Protein AF-A0A2N1Q140-F1 (afdb_monomer)

pLDDT: mean 87.39, std 14.79, range [39.5, 98.25]

Solvent-accessible surface area (backbone atoms only — not comparable to full-atom values): 4408 Å² total; per-residue (Å²): 137,89,79,93,69,87,71,83,61,86,90,62,78,61,65,71,60,54,47,49,71,49,50,50,61,51,48,53,53,53,50,52,53,51,51,47,57,52,51,51,52,54,52,33,46,70,73,33,68,67,53,36,49,51,52,60,69,44,45,66,60,53,50,52,55,50,53,51,52,66,71,77,100

Structure (mmCIF, N/CA/C/O backbone):
data_AF-A0A2N1Q140-F1
#
_entry.id   AF-A0A2N1Q140-F1
#
loop_
_atom_site.group_PDB
_atom_site.id
_atom_site.type_symbol
_atom_site.label_atom_id
_atom_site.label_alt_id
_atom_site.label_comp_id
_atom_site.label_asym_id
_atom_site.label_entity_id
_atom_site.label_seq_id
_atom_site.pdbx_PDB_ins_code
_atom_site.Cartn_x
_atom_site.Cartn_y
_atom_site.Cartn_z
_atom_site.occupancy
_atom_site.B_iso_or_equiv
_atom_site.auth_seq_id
_atom_site.auth_comp_id
_atom_site.auth_asym_id
_atom_site.auth_atom_id
_atom_site.pdbx_PDB_model_num
ATOM 1 N N . MET A 1 1 ? -20.052 -26.607 31.464 1.00 39.50 1 MET A N 1
ATOM 2 C CA . MET A 1 1 ? -20.179 -26.650 29.991 1.00 39.50 1 MET A CA 1
ATOM 3 C C . MET A 1 1 ? -19.626 -25.350 29.432 1.00 39.50 1 MET A C 1
ATOM 5 O O . MET A 1 1 ? -20.051 -24.288 29.860 1.00 39.50 1 MET A O 1
ATOM 9 N N . ASN A 1 2 ? -18.604 -25.466 28.585 1.00 43.41 2 ASN A N 1
ATOM 10 C CA . ASN A 1 2 ? -17.790 -24.386 28.024 1.00 43.41 2 ASN A CA 1
ATOM 11 C C . ASN A 1 2 ? -18.601 -23.403 27.171 1.00 43.41 2 ASN A C 1
ATOM 13 O O . ASN A 1 2 ? -19.322 -23.847 26.284 1.00 43.41 2 ASN A O 1
ATOM 17 N N . GLN A 1 3 ? -18.372 -22.097 27.343 1.00 50.81 3 GLN A N 1
ATOM 18 C CA . GLN A 1 3 ? -18.633 -21.093 26.304 1.00 50.81 3 GLN A CA 1
ATOM 19 C C . GLN A 1 3 ? -17.422 -20.162 26.143 1.00 50.81 3 GLN A C 1
ATOM 21 O O . GLN A 1 3 ? -17.429 -18.989 26.501 1.00 50.81 3 GLN A O 1
ATOM 26 N N . ASN A 1 4 ? -16.357 -20.730 25.574 1.00 47.88 4 ASN A N 1
ATOM 27 C CA . ASN A 1 4 ? -15.313 -19.983 24.878 1.00 47.88 4 ASN A CA 1
ATOM 28 C C . ASN A 1 4 ? -15.908 -19.377 23.598 1.00 47.88 4 ASN A C 1
ATOM 30 O O . ASN A 1 4 ? -15.820 -20.003 22.545 1.00 47.88 4 ASN A O 1
ATOM 34 N N . GLN A 1 5 ? -16.520 -18.195 23.681 1.00 57.72 5 GLN A N 1
ATOM 35 C CA . GLN A 1 5 ? -16.852 -17.347 22.526 1.00 57.72 5 GLN A CA 1
ATOM 36 C C . GLN A 1 5 ? -16.887 -15.868 22.972 1.00 57.72 5 GLN A C 1
ATOM 38 O O . GLN A 1 5 ? -17.930 -15.220 22.964 1.00 57.72 5 GLN A O 1
ATOM 43 N N . ALA A 1 6 ? -15.747 -15.322 23.407 1.00 49.25 6 ALA A N 1
ATOM 44 C CA . ALA A 1 6 ? -15.605 -13.890 23.680 1.00 49.25 6 ALA A CA 1
ATOM 45 C C . ALA A 1 6 ? -15.478 -13.108 22.358 1.00 49.25 6 ALA A C 1
ATOM 47 O O . ALA A 1 6 ? -14.402 -12.632 22.001 1.00 49.25 6 ALA A O 1
ATOM 48 N N . HIS A 1 7 ? -16.572 -12.996 21.601 1.00 58.28 7 HIS A N 1
ATOM 49 C CA . HIS A 1 7 ? -16.652 -12.040 20.495 1.00 58.28 7 HIS A CA 1
ATOM 50 C C . HIS A 1 7 ? -16.663 -10.635 21.099 1.00 58.28 7 HIS A C 1
ATOM 52 O O . HIS A 1 7 ? -17.536 -10.307 21.904 1.00 58.28 7 HIS A O 1
ATOM 58 N N . ALA A 1 8 ? -15.664 -9.813 20.773 1.00 64.81 8 ALA A N 1
ATOM 59 C CA . ALA A 1 8 ? -15.582 -8.444 21.268 1.00 64.81 8 ALA A CA 1
ATOM 60 C C . ALA A 1 8 ? -16.795 -7.646 20.759 1.00 64.81 8 ALA A C 1
ATOM 62 O O . ALA A 1 8 ? -16.852 -7.265 19.593 1.00 64.81 8 ALA A O 1
ATOM 63 N N . ASN A 1 9 ? -17.782 -7.414 21.626 1.00 66.81 9 ASN A N 1
ATOM 64 C CA . ASN A 1 9 ? -18.985 -6.673 21.270 1.00 66.81 9 ASN A CA 1
ATOM 65 C C . ASN A 1 9 ? -18.649 -5.181 21.087 1.00 66.81 9 ASN A C 1
ATOM 67 O O . ASN A 1 9 ? -18.457 -4.444 22.055 1.00 66.81 9 ASN A O 1
ATOM 71 N N . LEU A 1 10 ? -18.575 -4.744 19.827 1.00 71.56 10 LEU A N 1
ATOM 72 C CA . LEU A 1 10 ? -18.226 -3.373 19.436 1.00 71.56 10 LEU A CA 1
ATOM 73 C C . LEU A 1 10 ? -19.363 -2.359 19.664 1.00 71.56 10 LEU A C 1
ATOM 75 O O . LEU A 1 10 ? -19.138 -1.160 19.525 1.00 71.56 10 LEU A O 1
ATOM 79 N N . THR A 1 11 ? -20.569 -2.814 20.026 1.00 74.75 11 THR A N 1
ATOM 80 C CA . THR A 1 11 ? -21.735 -1.942 20.288 1.00 74.75 11 THR A CA 1
ATOM 81 C C . THR A 1 11 ? -21.814 -1.469 21.741 1.00 74.75 11 THR A C 1
ATOM 83 O O . THR A 1 11 ? -22.545 -0.534 22.058 1.00 74.75 11 THR A O 1
ATOM 86 N N . THR A 1 12 ? -21.032 -2.085 22.631 1.00 72.38 12 THR A N 1
ATOM 87 C CA . THR A 1 12 ? -21.000 -1.785 24.067 1.00 72.38 12 THR A CA 1
ATOM 88 C C . THR A 1 12 ? -19.620 -1.267 24.471 1.00 72.38 12 THR A C 1
ATOM 90 O O . THR A 1 12 ? -18.614 -1.893 24.142 1.00 72.38 12 THR A O 1
ATOM 93 N N . GLY A 1 13 ? -19.538 -0.147 25.197 1.00 76.00 13 GLY A N 1
ATOM 94 C CA . GLY A 1 13 ? -18.274 0.429 25.690 1.00 76.00 13 GLY A CA 1
ATOM 95 C C . GLY A 1 13 ? -17.941 1.812 25.114 1.00 76.00 13 GLY A C 1
ATOM 96 O O . GLY A 1 13 ? -18.746 2.430 24.426 1.00 76.00 13 GLY A O 1
ATOM 97 N N . SER A 1 14 ? -16.749 2.336 25.429 1.00 85.00 14 SER A N 1
ATOM 98 C CA . SER A 1 14 ? -16.332 3.681 25.001 1.00 85.00 14 SER A CA 1
ATOM 99 C C . SER A 1 14 ?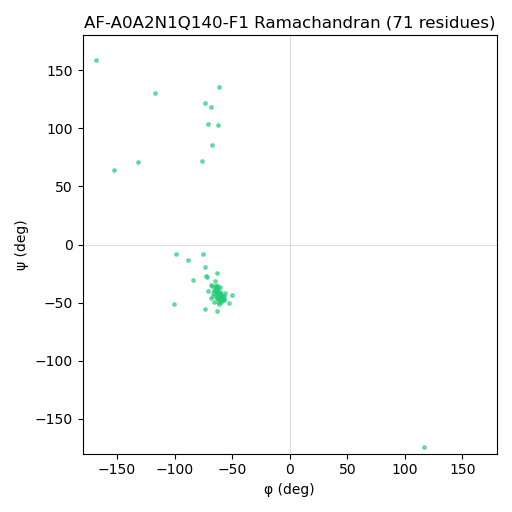 -15.990 3.727 23.509 1.00 85.00 14 SER A C 1
ATOM 101 O O . SER A 1 14 ? -15.045 3.068 23.067 1.00 85.00 14 SER A O 1
ATOM 103 N N . ILE A 1 15 ? -16.688 4.589 22.762 1.00 86.31 15 ILE A N 1
ATOM 104 C CA . ILE A 1 15 ? -16.468 4.846 21.327 1.00 86.31 15 ILE A CA 1
ATOM 105 C C . ILE A 1 15 ? -14.989 5.137 21.032 1.00 86.31 15 ILE A C 1
ATOM 107 O O . ILE A 1 15 ? -14.423 4.579 20.098 1.00 86.31 15 ILE A O 1
ATOM 111 N N . SER A 1 16 ? -14.321 5.947 21.862 1.00 86.69 16 SER A N 1
ATOM 112 C CA . SER A 1 16 ? -12.903 6.291 21.669 1.00 86.69 16 SER A CA 1
ATOM 113 C C . SER A 1 16 ? -11.977 5.070 21.768 1.00 86.69 16 SER A C 1
ATOM 115 O O . SER A 1 16 ? -10.987 4.979 21.040 1.00 86.69 16 SER A O 1
ATOM 117 N N . SER A 1 17 ? -12.287 4.115 22.653 1.00 88.38 17 SER A N 1
ATOM 118 C CA . SER A 1 17 ? -11.506 2.879 22.792 1.00 88.38 17 SER A CA 1
ATOM 119 C C . SER A 1 17 ? -11.668 1.988 21.563 1.00 88.38 17 SER A C 1
ATOM 121 O O . SER A 1 17 ? -10.673 1.517 21.013 1.00 88.38 17 SER A O 1
ATOM 123 N N . HIS A 1 18 ? -12.904 1.815 21.095 1.00 88.94 18 HIS A N 1
ATOM 124 C CA . HIS A 1 18 ? -13.210 0.997 19.920 1.00 88.94 18 HIS A CA 1
ATOM 125 C C . HIS A 1 18 ? -12.637 1.595 18.640 1.00 88.94 18 HIS A C 1
ATOM 127 O O . HIS A 1 18 ? -11.976 0.889 17.882 1.00 88.94 18 HIS A O 1
ATOM 133 N N . LEU A 1 19 ? -12.781 2.910 18.451 1.00 90.31 19 LEU A N 1
ATOM 134 C CA . LEU A 1 19 ? -12.165 3.616 17.331 1.00 90.31 19 LEU A CA 1
ATOM 135 C C . LEU A 1 19 ? -10.655 3.416 17.317 1.00 90.31 19 LEU A C 1
ATOM 137 O O . LEU A 1 19 ? -10.114 3.060 16.281 1.00 90.31 19 LEU A O 1
ATOM 141 N N . LYS A 1 20 ? -9.963 3.561 18.452 1.00 92.19 20 LYS A N 1
ATOM 142 C CA . LYS A 1 20 ? -8.512 3.321 18.504 1.00 92.19 20 LYS A CA 1
ATOM 143 C C . LYS A 1 20 ? -8.149 1.869 18.188 1.00 92.19 20 LYS A C 1
ATOM 145 O O . LYS A 1 20 ? -7.200 1.642 17.447 1.00 92.19 20 LYS A O 1
ATOM 150 N N . LYS A 1 21 ? -8.912 0.894 18.689 1.00 90.62 21 LYS A N 1
ATOM 151 C CA . LYS A 1 21 ? -8.673 -0.537 18.425 1.00 90.62 21 LYS A CA 1
ATOM 152 C C . LYS A 1 21 ? -8.814 -0.923 16.950 1.00 90.62 21 LYS A C 1
ATOM 154 O O . LYS A 1 21 ? -8.202 -1.905 16.551 1.00 90.62 21 LYS A O 1
ATOM 159 N N . ILE A 1 22 ? -9.580 -0.169 16.160 1.00 92.56 22 ILE A N 1
ATOM 160 C CA . ILE A 1 22 ? -9.782 -0.427 14.725 1.00 92.56 22 ILE A CA 1
ATOM 161 C C . ILE A 1 22 ? -8.906 0.502 13.877 1.00 92.56 22 ILE A C 1
ATOM 163 O O . ILE A 1 22 ? -8.150 0.051 13.021 1.00 92.56 22 ILE A O 1
ATOM 167 N N . ALA A 1 23 ? -8.971 1.807 14.134 1.00 94.38 23 ALA A N 1
ATOM 168 C CA . ALA A 1 23 ? -8.313 2.823 13.329 1.00 94.38 23 ALA A CA 1
ATOM 169 C C . ALA A 1 23 ? -6.789 2.759 13.436 1.00 94.38 23 ALA A C 1
ATOM 171 O O . ALA A 1 23 ? -6.127 2.991 12.433 1.00 94.38 23 ALA A O 1
ATOM 172 N N . VAL A 1 24 ? -6.217 2.432 14.602 1.00 95.94 24 VAL A N 1
ATOM 173 C CA . VAL A 1 24 ? -4.754 2.332 14.748 1.00 95.94 24 VAL A CA 1
ATOM 174 C C . VAL A 1 24 ? -4.179 1.213 13.872 1.00 95.94 24 VAL A C 1
ATOM 176 O O . VAL A 1 24 ? -3.345 1.527 13.022 1.00 95.94 24 VAL A O 1
ATOM 179 N N . PRO A 1 25 ? -4.611 -0.061 13.989 1.00 95.25 25 PRO A N 1
ATOM 180 C CA . PRO A 1 25 ? -4.083 -1.114 13.125 1.00 95.25 25 PRO A CA 1
ATOM 181 C C . PRO A 1 25 ? -4.417 -0.886 11.644 1.00 95.25 25 PRO A C 1
ATOM 183 O O . PRO A 1 25 ? -3.548 -1.091 10.799 1.00 95.25 25 PRO A O 1
ATOM 186 N N . ALA A 1 26 ? -5.619 -0.392 11.321 1.00 96.38 26 ALA A N 1
ATOM 187 C CA . ALA A 1 26 ? -5.981 -0.070 9.940 1.00 96.38 26 ALA A CA 1
ATOM 188 C C . ALA A 1 26 ? -5.078 1.025 9.346 1.00 96.38 26 ALA A C 1
ATOM 190 O O . ALA A 1 26 ? -4.548 0.860 8.251 1.00 96.38 26 ALA A O 1
ATOM 191 N N . SER A 1 27 ? -4.844 2.115 10.083 1.00 97.88 27 SER A N 1
ATOM 192 C CA . SER A 1 27 ? -3.997 3.230 9.634 1.00 97.88 27 SER A CA 1
ATOM 193 C C . SER A 1 27 ? -2.551 2.799 9.429 1.00 97.88 27 SER A C 1
ATOM 195 O O . SER A 1 27 ? -1.927 3.221 8.462 1.00 97.88 27 SER A O 1
ATOM 197 N N . ILE A 1 28 ? -2.021 1.936 10.302 1.00 98.00 28 ILE A N 1
ATOM 198 C CA . ILE A 1 28 ? -0.686 1.355 10.119 1.00 98.00 28 ILE A CA 1
ATOM 199 C C . ILE A 1 28 ? -0.646 0.559 8.809 1.00 98.00 28 ILE A C 1
ATOM 201 O O . ILE A 1 28 ? 0.254 0.768 7.998 1.00 98.00 28 ILE A O 1
ATOM 205 N N . GLY A 1 29 ? -1.645 -0.294 8.558 1.00 97.25 29 GLY A N 1
ATOM 206 C CA . GLY A 1 29 ? -1.753 -1.044 7.304 1.00 97.25 29 GLY A CA 1
ATOM 207 C C . GLY A 1 29 ? -1.791 -0.138 6.068 1.00 97.25 29 GLY A C 1
ATOM 208 O O . GLY A 1 29 ? -1.016 -0.339 5.133 1.00 97.25 29 GLY A O 1
ATOM 209 N N . PHE A 1 30 ? -2.625 0.904 6.083 1.00 96.88 30 PHE A N 1
ATOM 210 C CA . PHE A 1 30 ? -2.716 1.870 4.982 1.00 96.88 30 PHE A CA 1
ATOM 211 C C . PHE A 1 30 ? -1.435 2.689 4.787 1.00 96.88 30 PHE A C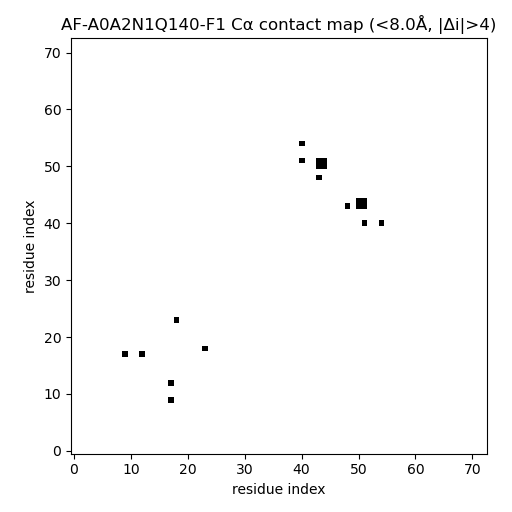 1
ATOM 213 O O . PHE A 1 30 ? -1.053 2.965 3.646 1.00 96.88 30 PHE A O 1
ATOM 220 N N . LEU A 1 31 ? -0.740 3.041 5.870 1.00 98.25 31 LEU A N 1
ATOM 221 C CA . LEU A 1 31 ? 0.546 3.728 5.800 1.00 98.25 31 LEU A CA 1
ATOM 222 C C . LEU A 1 31 ? 1.583 2.864 5.078 1.00 98.25 31 LEU A C 1
ATOM 224 O O . LEU A 1 31 ? 2.202 3.324 4.120 1.00 98.25 31 LEU A O 1
ATOM 228 N N . PHE A 1 32 ? 1.742 1.604 5.491 1.00 97.94 32 PHE A N 1
ATOM 229 C CA . PHE A 1 32 ? 2.676 0.686 4.838 1.00 97.94 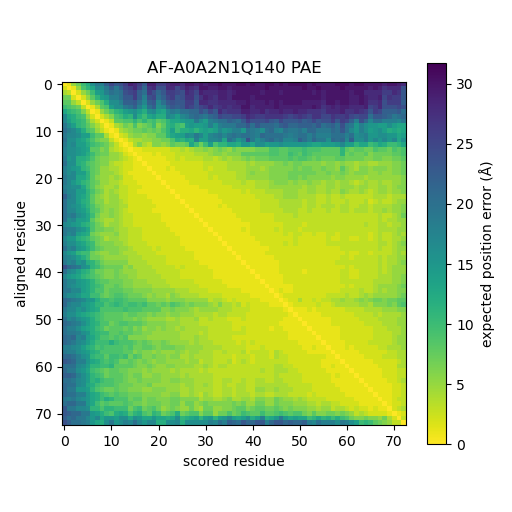32 PHE A CA 1
ATOM 230 C C . PHE A 1 32 ? 2.282 0.385 3.391 1.00 97.94 32 PHE A C 1
ATOM 232 O O . PHE A 1 32 ? 3.160 0.332 2.535 1.00 97.94 32 PHE A O 1
ATOM 239 N N . ASN A 1 33 ? 0.986 0.258 3.091 1.00 95.81 33 ASN A N 1
ATOM 240 C CA . ASN A 1 33 ? 0.510 0.109 1.716 1.00 95.81 33 ASN A CA 1
ATOM 241 C C . ASN A 1 33 ? 0.918 1.314 0.848 1.00 95.81 33 ASN A C 1
ATOM 243 O O . ASN A 1 33 ? 1.460 1.147 -0.241 1.00 95.81 33 ASN A O 1
ATOM 247 N N . THR A 1 34 ? 0.744 2.535 1.356 1.00 96.19 34 THR A N 1
ATOM 248 C CA . THR A 1 34 ? 1.150 3.757 0.647 1.00 96.19 34 THR A CA 1
ATOM 249 C C . THR A 1 34 ? 2.665 3.804 0.441 1.00 96.19 34 THR A C 1
ATOM 251 O O . THR A 1 34 ? 3.130 4.063 -0.666 1.00 96.19 34 THR A O 1
ATOM 254 N N . LEU A 1 35 ? 3.445 3.499 1.483 1.00 98.12 35 LEU A N 1
ATOM 255 C CA . LEU A 1 35 ? 4.907 3.456 1.402 1.00 98.12 35 LEU A CA 1
ATOM 256 C C . LEU A 1 35 ? 5.401 2.395 0.416 1.00 98.12 35 LEU A C 1
ATOM 258 O O . LEU A 1 35 ? 6.360 2.649 -0.306 1.00 98.12 35 LEU A O 1
ATOM 262 N N . PHE A 1 36 ? 4.738 1.241 0.346 1.00 95.56 36 PHE A N 1
ATOM 263 C CA . PHE A 1 36 ? 5.045 0.212 -0.639 1.00 95.56 36 PHE A CA 1
ATOM 264 C C . PHE A 1 36 ? 4.894 0.746 -2.069 1.00 95.56 36 PHE A C 1
ATOM 266 O O . PHE A 1 36 ? 5.829 0.618 -2.850 1.00 95.56 36 PHE A O 1
ATOM 273 N N . ASN A 1 37 ? 3.786 1.429 -2.383 1.00 94.00 37 ASN A N 1
ATOM 274 C CA . ASN A 1 37 ? 3.582 2.038 -3.705 1.00 94.00 37 ASN A CA 1
ATOM 275 C C . ASN A 1 37 ? 4.663 3.087 -4.041 1.00 94.00 37 ASN A C 1
ATOM 277 O O . ASN A 1 37 ? 5.113 3.181 -5.185 1.00 94.00 37 ASN A O 1
ATOM 281 N N . VAL A 1 38 ? 5.114 3.861 -3.045 1.00 96.81 38 VAL A N 1
ATOM 282 C CA . VAL A 1 38 ? 6.211 4.831 -3.215 1.00 96.81 38 VAL A CA 1
ATOM 283 C C . VAL A 1 38 ? 7.526 4.121 -3.523 1.00 96.81 38 VAL A C 1
ATOM 285 O O . VAL A 1 38 ? 8.216 4.491 -4.473 1.00 96.81 38 VAL A O 1
ATOM 288 N N . VAL A 1 39 ? 7.880 3.109 -2.729 1.00 97.50 39 VAL A N 1
ATOM 289 C CA . VAL A 1 39 ? 9.108 2.331 -2.920 1.00 97.50 39 VAL A CA 1
ATOM 290 C C . VAL A 1 39 ? 9.093 1.663 -4.293 1.00 97.50 39 VAL A C 1
ATOM 292 O O . VAL A 1 39 ? 10.042 1.844 -5.048 1.00 97.50 39 VAL A O 1
ATOM 295 N N . ASP A 1 40 ? 8.011 0.980 -4.656 1.00 94.50 40 ASP A N 1
ATOM 296 C CA . ASP A 1 40 ? 7.852 0.329 -5.959 1.00 94.50 40 ASP A CA 1
ATOM 297 C C . ASP A 1 40 ? 8.108 1.302 -7.124 1.00 94.50 40 ASP A C 1
ATOM 299 O O . ASP A 1 40 ? 8.986 1.070 -7.958 1.00 94.50 40 ASP A O 1
ATOM 303 N N . THR A 1 41 ? 7.463 2.473 -7.096 1.00 94.00 41 THR A N 1
ATOM 304 C CA . THR A 1 41 ? 7.631 3.521 -8.117 1.00 94.00 41 THR A CA 1
ATOM 305 C C . THR A 1 41 ? 9.074 4.039 -8.193 1.00 94.00 41 THR A C 1
ATOM 307 O O . THR A 1 41 ? 9.618 4.221 -9.285 1.00 94.00 41 THR A O 1
ATOM 310 N N . VAL A 1 42 ? 9.730 4.263 -7.046 1.00 96.56 42 VAL A N 1
ATOM 311 C CA . VAL A 1 42 ? 11.131 4.723 -6.994 1.00 96.56 42 VAL A CA 1
ATOM 312 C C . VAL A 1 42 ? 12.077 3.682 -7.590 1.00 96.56 42 VAL A C 1
ATOM 314 O O . VAL A 1 42 ? 12.988 4.039 -8.339 1.00 96.56 42 VAL A O 1
ATOM 317 N N . TYR A 1 43 ? 11.886 2.402 -7.272 1.00 96.62 43 TYR A N 1
ATOM 318 C CA . TYR A 1 43 ? 12.730 1.332 -7.801 1.00 96.62 43 TYR A CA 1
ATOM 319 C C . TYR A 1 43 ? 12.477 1.088 -9.291 1.00 96.62 43 TYR A C 1
ATOM 321 O O . TYR A 1 43 ? 13.440 0.950 -10.044 1.00 96.62 43 TYR A O 1
ATOM 329 N N . ALA A 1 44 ? 11.224 1.125 -9.743 1.00 95.50 44 ALA A N 1
ATOM 330 C CA . ALA A 1 44 ? 10.892 1.023 -11.160 1.00 95.50 44 ALA A CA 1
ATOM 331 C C . ALA A 1 44 ? 11.479 2.184 -11.979 1.00 95.50 44 ALA A C 1
ATOM 333 O O . ALA A 1 44 ? 12.065 1.955 -13.034 1.00 95.50 44 ALA A O 1
ATOM 334 N N . GLY A 1 45 ? 11.414 3.415 -11.459 1.00 94.75 45 GLY A N 1
ATOM 335 C CA . GLY A 1 45 ? 12.049 4.579 -12.083 1.00 94.75 45 GLY A CA 1
ATOM 336 C C . GLY A 1 45 ? 13.577 4.502 -12.120 1.00 94.75 45 GLY A C 1
ATOM 337 O O . GLY A 1 45 ? 14.193 4.994 -13.062 1.00 94.75 45 GLY A O 1
ATOM 338 N N . ARG A 1 46 ? 14.201 3.855 -11.126 1.00 95.75 46 ARG A N 1
ATOM 339 C CA . ARG A 1 46 ? 15.645 3.561 -11.139 1.00 95.75 46 ARG A CA 1
ATOM 340 C C . ARG A 1 46 ? 16.020 2.460 -12.129 1.00 95.75 46 ARG A C 1
ATOM 342 O O . ARG A 1 46 ? 17.162 2.440 -12.575 1.00 95.75 46 ARG A O 1
ATOM 349 N N . LEU A 1 47 ? 15.098 1.548 -12.440 1.00 96.31 47 LEU A N 1
ATOM 350 C CA . LEU A 1 47 ? 15.325 0.465 -13.392 1.00 96.31 47 LEU A CA 1
ATOM 351 C C . LEU A 1 47 ? 15.346 0.990 -14.832 1.00 96.31 47 LEU A C 1
ATOM 353 O O . LEU A 1 47 ? 16.319 0.759 -15.545 1.00 96.31 47 LEU A O 1
ATOM 357 N N . SER A 1 48 ? 14.287 1.683 -15.261 1.00 95.81 48 SER A N 1
ATOM 358 C CA . SER A 1 48 ? 14.243 2.384 -16.549 1.00 95.81 48 SER A CA 1
ATOM 359 C C . SER A 1 48 ? 13.027 3.317 -16.636 1.00 95.81 48 SER A C 1
ATOM 361 O O . SER A 1 48 ? 12.017 3.139 -15.948 1.00 95.81 48 SER A O 1
ATOM 363 N N . THR A 1 49 ? 13.1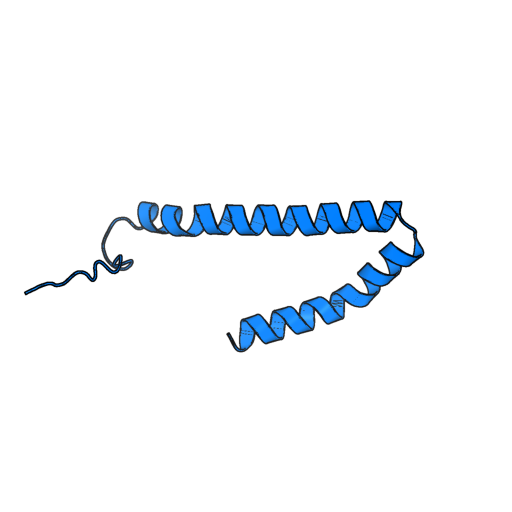03 4.311 -17.520 1.00 95.12 49 THR A N 1
ATOM 364 C CA . THR A 1 49 ? 11.989 5.223 -17.811 1.00 95.12 49 THR A CA 1
ATOM 365 C C . THR A 1 49 ? 10.787 4.502 -18.417 1.00 95.12 49 THR A C 1
ATOM 367 O O . THR A 1 49 ? 9.646 4.829 -18.095 1.00 95.12 49 THR A O 1
ATOM 370 N N . GLU A 1 50 ? 11.030 3.491 -1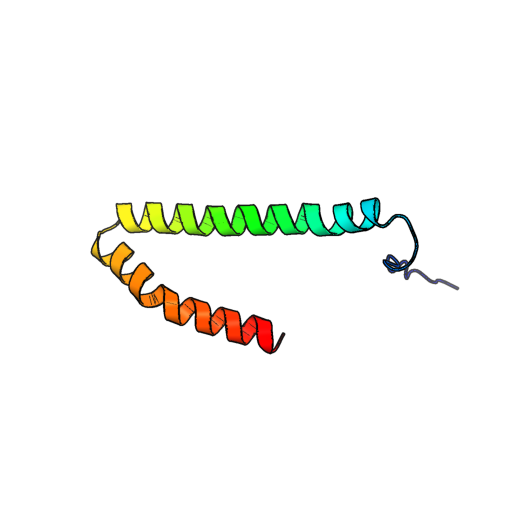9.250 1.00 96.06 50 GLU A N 1
ATOM 371 C CA . GLU A 1 50 ? 9.999 2.655 -19.867 1.00 96.06 50 GLU A CA 1
ATOM 372 C C . GLU A 1 50 ? 9.247 1.826 -18.818 1.00 96.06 50 GLU A C 1
ATOM 374 O O . GLU A 1 50 ? 8.023 1.715 -18.893 1.00 96.06 50 GLU A O 1
ATOM 379 N N . ALA A 1 51 ? 9.947 1.293 -17.810 1.00 93.00 51 ALA A N 1
ATOM 380 C CA . ALA A 1 51 ? 9.323 0.540 -16.720 1.00 93.00 51 ALA A CA 1
ATOM 381 C C . ALA A 1 51 ? 8.367 1.421 -15.895 1.00 93.00 51 ALA A C 1
ATOM 383 O O . ALA A 1 51 ? 7.219 1.042 -15.650 1.00 93.00 51 ALA A O 1
ATOM 384 N N . LEU A 1 52 ? 8.802 2.631 -15.528 1.00 95.00 52 LEU A N 1
ATOM 385 C CA . LEU A 1 52 ? 7.969 3.599 -14.806 1.00 95.00 52 LEU A CA 1
ATOM 386 C C . LEU A 1 52 ? 6.766 4.083 -15.636 1.00 95.00 52 LEU A C 1
ATOM 388 O O . LEU A 1 52 ? 5.654 4.224 -15.116 1.00 95.00 52 LEU A O 1
ATOM 392 N N . ALA A 1 53 ? 6.968 4.314 -16.936 1.00 94.62 53 ALA A N 1
ATOM 393 C CA . ALA A 1 53 ? 5.887 4.672 -17.850 1.00 94.62 53 ALA A CA 1
ATOM 394 C C . ALA A 1 53 ? 4.854 3.539 -17.967 1.00 94.62 53 ALA A C 1
ATOM 396 O O . ALA A 1 53 ? 3.651 3.796 -17.901 1.00 94.62 53 ALA A O 1
ATOM 397 N N . GLY A 1 54 ? 5.310 2.286 -18.060 1.00 95.12 54 GLY A N 1
ATOM 398 C CA . GLY A 1 54 ? 4.448 1.104 -18.073 1.00 95.12 54 GLY A CA 1
ATOM 399 C C . GLY A 1 54 ? 3.570 0.992 -16.824 1.00 95.12 54 GLY A C 1
ATOM 400 O O . GLY A 1 54 ? 2.361 0.787 -16.948 1.00 95.12 54 GLY A O 1
ATOM 401 N N . LEU A 1 55 ? 4.138 1.213 -15.632 1.00 93.75 55 LEU A N 1
ATOM 402 C CA . LEU A 1 55 ? 3.371 1.254 -14.378 1.00 93.75 55 LEU A CA 1
ATOM 403 C C . LEU A 1 55 ? 2.290 2.341 -14.396 1.00 93.75 55 LEU A C 1
ATOM 405 O O . LEU A 1 55 ? 1.145 2.087 -14.021 1.00 93.75 55 LEU A O 1
ATOM 409 N N . THR A 1 56 ? 2.630 3.536 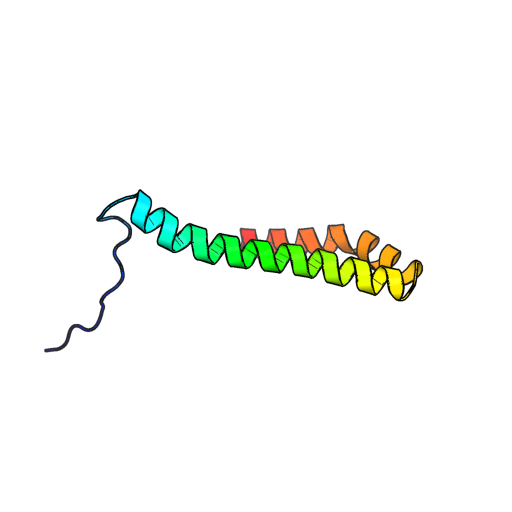-14.885 1.00 93.88 56 THR A N 1
ATOM 410 C CA . THR A 1 56 ? 1.690 4.666 -14.977 1.00 93.88 56 THR A CA 1
ATOM 411 C C . THR A 1 56 ? 0.517 4.349 -15.908 1.00 93.88 56 THR A C 1
ATOM 413 O O . THR A 1 56 ? -0.632 4.649 -15.5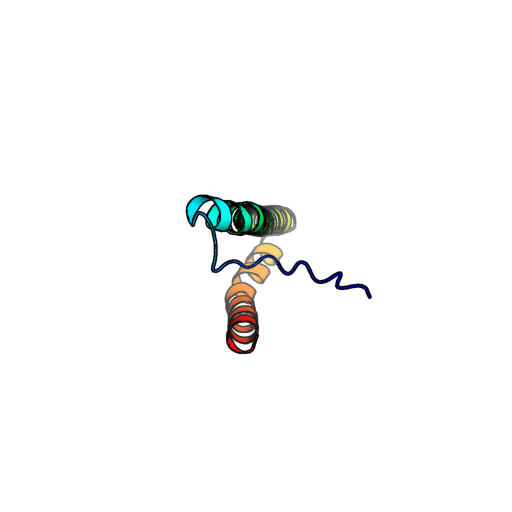85 1.00 93.88 56 THR A O 1
ATOM 416 N N . VAL A 1 57 ? 0.784 3.699 -17.046 1.00 96.25 57 VAL A N 1
ATOM 417 C CA . VAL A 1 57 ? -0.253 3.281 -18.006 1.00 96.25 57 VAL A CA 1
ATOM 418 C C . VAL A 1 57 ? -1.137 2.166 -17.440 1.00 96.25 57 VAL A C 1
ATOM 420 O O . VAL A 1 57 ? -2.336 2.145 -17.709 1.00 96.25 57 VAL A O 1
ATOM 423 N N . ALA A 1 58 ? -0.581 1.256 -16.638 1.00 95.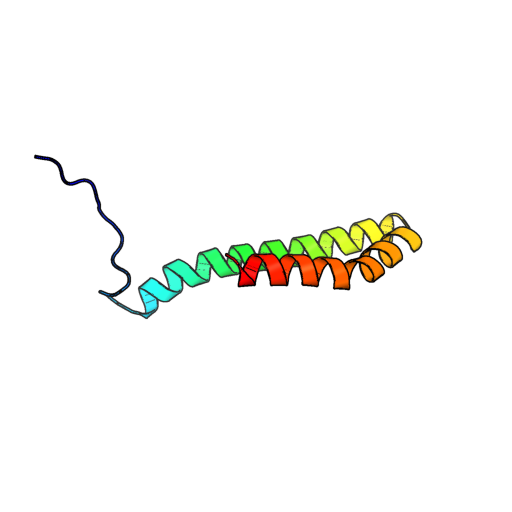06 58 ALA A N 1
ATOM 424 C CA . ALA A 1 58 ? -1.341 0.180 -16.000 1.00 95.06 58 ALA A CA 1
ATOM 425 C C . ALA A 1 58 ? -2.222 0.662 -14.826 1.00 95.06 58 ALA A C 1
ATOM 427 O O . ALA A 1 58 ? -3.180 -0.020 -14.451 1.00 95.06 58 ALA A O 1
ATOM 428 N N . PHE A 1 59 ? -1.936 1.838 -14.260 1.00 91.88 59 PHE A N 1
ATOM 429 C CA . PHE A 1 59 ? -2.572 2.353 -13.043 1.00 91.88 59 PHE A CA 1
ATOM 430 C C . PHE A 1 59 ? -4.115 2.445 -13.103 1.00 91.88 59 PHE A C 1
ATOM 432 O O . PHE A 1 59 ? -4.776 2.027 -12.150 1.00 91.88 59 PHE A O 1
ATOM 439 N N . PRO A 1 60 ? -4.747 2.898 -14.206 1.00 94.81 60 PRO A N 1
ATOM 440 C CA . PRO A 1 60 ? -6.207 2.899 -14.322 1.00 94.81 60 PRO A CA 1
ATOM 441 C C . PRO A 1 60 ? -6.824 1.493 -14.286 1.00 94.81 60 PRO A C 1
ATOM 443 O O . PRO A 1 60 ? -7.872 1.297 -13.674 1.00 94.81 60 PRO A O 1
ATOM 446 N N . ILE A 1 61 ? -6.169 0.499 -14.898 1.00 96.38 61 ILE A N 1
ATOM 447 C CA . ILE A 1 61 ? -6.636 -0.898 -14.889 1.00 96.38 61 ILE A CA 1
ATOM 448 C C . ILE A 1 61 ? -6.555 -1.465 -13.470 1.00 96.38 61 ILE A C 1
ATOM 450 O O . ILE A 1 61 ? -7.488 -2.119 -13.004 1.00 96.38 61 ILE A O 1
ATOM 454 N N . PHE A 1 62 ? -5.472 -1.161 -12.754 1.00 92.62 62 PHE A N 1
ATOM 455 C CA . PHE A 1 62 ? -5.316 -1.528 -11.351 1.00 92.62 62 PHE A CA 1
ATOM 456 C C . PHE A 1 62 ? -6.457 -0.982 -10.474 1.00 92.62 62 PHE A C 1
ATOM 458 O O . PHE A 1 62 ? -7.038 -1.734 -9.687 1.00 92.62 62 PHE A O 1
ATOM 465 N N . PHE A 1 63 ? -6.861 0.280 -10.660 1.00 91.88 63 PHE A N 1
ATOM 466 C CA . PHE A 1 63 ? -8.006 0.844 -9.935 1.00 91.88 63 PHE A CA 1
ATOM 467 C C . PHE A 1 63 ? -9.334 0.157 -10.253 1.00 91.88 63 PHE A C 1
ATOM 469 O O . PHE A 1 63 ? -10.139 -0.030 -9.342 1.00 91.88 63 PHE A O 1
ATOM 476 N N . ILE A 1 64 ? -9.566 -0.255 -11.503 1.00 95.75 64 ILE A N 1
ATOM 477 C CA . ILE A 1 64 ? -10.770 -1.018 -11.872 1.00 95.75 64 ILE A CA 1
ATOM 478 C C . ILE A 1 64 ? -10.818 -2.335 -11.092 1.00 95.75 64 ILE A C 1
ATOM 480 O O . ILE A 1 64 ? -11.855 -2.679 -10.527 1.00 95.75 64 ILE A O 1
ATOM 484 N N . ILE A 1 65 ? -9.691 -3.045 -11.001 1.00 94.62 65 ILE A N 1
ATOM 485 C CA . ILE A 1 65 ? -9.600 -4.300 -10.245 1.00 94.62 65 ILE A CA 1
ATOM 486 C C . ILE A 1 65 ? -9.908 -4.057 -8.761 1.00 94.62 65 ILE A C 1
ATOM 488 O O . ILE A 1 65 ? -10.700 -4.801 -8.180 1.00 94.62 65 ILE A O 1
ATOM 492 N N . ILE A 1 66 ? -9.340 -3.013 -8.146 1.00 92.62 66 ILE A N 1
ATOM 493 C CA . ILE A 1 66 ? -9.638 -2.658 -6.747 1.00 92.62 66 ILE A CA 1
ATOM 494 C C . ILE A 1 66 ? -11.122 -2.331 -6.568 1.00 92.62 66 ILE A C 1
ATOM 496 O O . ILE A 1 66 ? -11.740 -2.829 -5.631 1.00 92.62 66 ILE A O 1
ATOM 500 N N . ALA A 1 67 ? -11.697 -1.517 -7.455 1.00 93.88 67 ALA A N 1
ATOM 501 C CA . ALA A 1 67 ? -13.093 -1.100 -7.370 1.00 93.88 67 ALA A CA 1
ATOM 502 C C . ALA A 1 67 ? -14.052 -2.297 -7.437 1.00 93.88 67 ALA A C 1
ATOM 504 O O . ALA A 1 67 ? -15.002 -2.368 -6.660 1.00 93.88 67 ALA A O 1
ATOM 505 N N . VAL A 1 68 ? -13.769 -3.267 -8.312 1.00 95.56 68 VAL A N 1
ATOM 506 C CA . VAL A 1 68 ? -14.517 -4.529 -8.385 1.00 95.56 68 VAL A CA 1
ATOM 507 C C . VAL A 1 68 ? -14.378 -5.306 -7.073 1.00 95.56 68 VAL A C 1
ATOM 509 O O . VAL A 1 68 ? -15.385 -5.682 -6.482 1.00 95.56 68 VAL A O 1
ATOM 512 N N . ASN A 1 69 ? -13.159 -5.496 -6.561 1.00 93.00 69 ASN A N 1
ATOM 513 C CA . ASN A 1 69 ? -12.951 -6.227 -5.304 1.00 93.00 69 ASN A CA 1
ATOM 514 C C . ASN A 1 69 ? -13.654 -5.564 -4.108 1.00 93.00 69 ASN A C 1
ATOM 516 O O . ASN A 1 69 ? -14.257 -6.259 -3.300 1.00 93.00 69 ASN A O 1
ATOM 520 N N . ALA A 1 70 ? -13.608 -4.235 -4.002 1.00 90.88 70 ALA A N 1
ATOM 521 C CA . ALA A 1 70 ? -14.254 -3.498 -2.919 1.00 90.88 70 ALA A CA 1
ATOM 522 C C . ALA A 1 70 ? -15.789 -3.4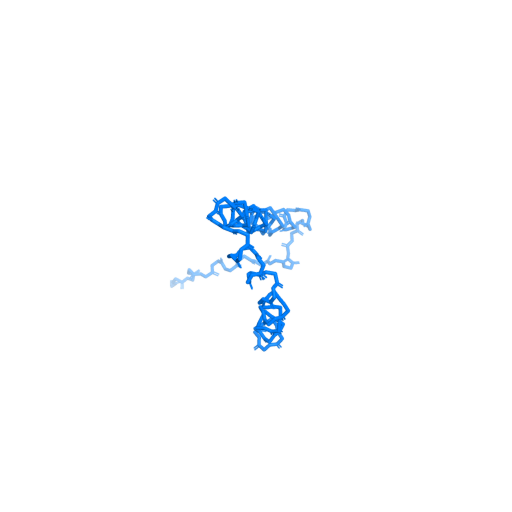72 -3.033 1.00 90.88 70 ALA A C 1
ATOM 524 O O . ALA A 1 70 ? -16.466 -3.339 -2.021 1.00 90.88 70 ALA A O 1
ATOM 525 N N . GLY A 1 71 ? -16.336 -3.555 -4.251 1.00 86.88 71 GLY A N 1
ATOM 526 C CA . GLY A 1 71 ? -17.780 -3.520 -4.490 1.00 86.88 71 GLY A CA 1
ATOM 527 C C . GLY A 1 71 ? -18.485 -4.871 -4.336 1.00 86.88 71 GLY A C 1
ATOM 528 O O . GLY A 1 71 ? -19.659 -4.894 -3.977 1.00 86.88 71 GLY A O 1
ATOM 529 N N . PHE A 1 72 ? -17.797 -5.982 -4.616 1.00 84.12 72 PHE A N 1
ATOM 530 C CA . PHE A 1 72 ? -18.349 -7.340 -4.483 1.00 84.12 72 PHE A CA 1
ATOM 531 C C . PHE A 1 72 ? -17.938 -8.056 -3.183 1.00 84.12 72 PHE A C 1
ATOM 533 O O . PHE A 1 72 ? -18.435 -9.157 -2.933 1.00 84.12 72 PHE A O 1
ATOM 540 N N . GLY A 1 73 ? -17.020 -7.469 -2.406 1.00 60.34 73 GLY A N 1
ATOM 541 C CA . GLY A 1 73 ? -16.522 -7.985 -1.125 1.00 60.34 73 GLY A CA 1
ATOM 542 C C . GLY A 1 73 ? -17.377 -7.624 0.083 1.00 60.34 73 GLY A C 1
ATOM 543 O O . GLY A 1 73 ? -18.101 -6.606 0.030 1.00 60.34 73 GLY A O 1
#

Foldseek 3Di:
DDDPDPDPPLVDDDPVVSCCVPVVVVVVVVVVVVVVVVVVLVVLVVVDPVSNVVCVVCVVVVVVVVVVVVVVD

Secondary structure (DSSP, 8-state):
---------TTSS-HHHHHHHHHHHHHHHHHHHHHHHHHHHHHHHHH-HHHHHHHHHHHHHHHHHHHHHHHH-

Radius of gyration: 19.83 Å; Cα contacts (8 Å, |Δi|>4): 10; chains: 1; bounding box: 37×33×50 Å

Sequence (73 aa):
MNQNQAHANLTTGSISSHLKKIAVPASIGFLFNTLFNVVDTVYAGRLSTEALAGLTVAFPIFFIIIAVNAGFG

Mean predicted aligned error: 7.95 Å